Protein AF-A0A136JG63-F1 (afdb_monomer_lite)

InterPro domains:
  IPR015381 XLF-like, N-terminal [PF09302] (12-109)
  IPR038051 XRCC4-like, N-terminal domain superfamily [G3DSA:2.170.210.10] (10-121)

pLDDT: mean 82.45, std 18.3, range [39.72, 96.31]

Organism: NCBI:txid196109

Foldseek 3Di:
DDCPDDPPPFDWDWDPDDPPAATKIKGKDWDADPPPDDDDDDDLGKGKMKMWMDNVPDIDIDIDIPVRVQVVCVVVVPPQHPVVDDSVSSVVVRLLVVLCNDPPDPCVVVDDDDDDDPPPPD

Structure (mmCIF, N/CA/C/O backbone):
data_AF-A0A136JG63-F1
#
_entry.id   AF-A0A136JG63-F1
#
loop_
_atom_site.group_PDB
_atom_site.id
_atom_site.type_symbol
_atom_site.label_atom_id
_atom_site.label_alt_id
_atom_site.label_comp_id
_atom_site.label_asym_id
_atom_site.label_entity_id
_atom_site.label_seq_id
_atom_site.pdbx_PDB_ins_code
_atom_site.Cartn_x
_atom_site.Cartn_y
_atom_site.Cartn_z
_atom_site.occupancy
_atom_site.B_iso_or_equiv
_atom_site.auth_seq_id
_atom_site.auth_comp_id
_atom_site.auth_asym_id
_atom_site.auth_atom_id
_atom_site.pdbx_PDB_model_num
ATOM 1 N N . MET A 1 1 ? 17.193 -30.774 -4.118 1.00 40.44 1 MET A N 1
ATOM 2 C CA . MET A 1 1 ? 15.799 -30.418 -3.790 1.00 40.44 1 MET A CA 1
ATOM 3 C C . MET A 1 1 ? 15.899 -29.271 -2.799 1.00 40.44 1 MET A C 1
ATOM 5 O O . MET A 1 1 ? 16.161 -29.517 -1.634 1.00 40.44 1 MET A O 1
ATOM 9 N N . ALA A 1 2 ? 15.950 -28.035 -3.303 1.00 42.38 2 ALA A N 1
ATOM 10 C CA . ALA A 1 2 ? 16.164 -26.860 -2.464 1.00 42.38 2 ALA A CA 1
ATOM 11 C C . ALA A 1 2 ? 14.842 -26.496 -1.784 1.00 42.38 2 ALA A C 1
ATOM 13 O O . ALA A 1 2 ? 13.817 -26.396 -2.459 1.00 42.38 2 ALA A O 1
ATOM 14 N N . ASP A 1 3 ? 14.889 -26.344 -0.465 1.00 45.06 3 ASP A N 1
ATOM 15 C CA . ASP A 1 3 ? 13.838 -25.740 0.342 1.00 45.06 3 ASP A CA 1
ATOM 16 C C . ASP A 1 3 ? 13.637 -24.305 -0.165 1.00 45.06 3 ASP A C 1
ATOM 18 O O . ASP A 1 3 ? 14.444 -23.413 0.097 1.00 45.06 3 ASP A O 1
ATOM 22 N N . GLN A 1 4 ? 12.623 -24.097 -1.009 1.00 45.69 4 GLN A N 1
ATOM 23 C CA . GLN A 1 4 ? 12.167 -22.753 -1.339 1.00 45.69 4 GLN A CA 1
ATOM 24 C C . GLN A 1 4 ? 11.426 -22.253 -0.108 1.00 45.69 4 GLN A C 1
ATOM 26 O O . GLN A 1 4 ? 10.218 -22.452 0.005 1.00 45.69 4 GLN A O 1
ATOM 31 N N . GLY A 1 5 ? 12.187 -21.704 0.844 1.00 46.25 5 GLY A N 1
ATOM 32 C CA . GLY A 1 5 ? 11.662 -21.174 2.093 1.00 46.25 5 GLY A CA 1
ATOM 33 C C . GLY A 1 5 ? 10.423 -20.333 1.809 1.00 46.25 5 GLY A C 1
ATOM 34 O O . GLY A 1 5 ? 10.466 -19.412 0.989 1.00 46.25 5 GLY A O 1
ATOM 35 N N . SER A 1 6 ? 9.303 -20.708 2.433 1.00 50.75 6 SER A N 1
ATOM 36 C CA . SER A 1 6 ? 8.046 -19.973 2.311 1.00 50.75 6 SER A CA 1
ATOM 37 C C . SER A 1 6 ? 8.322 -18.487 2.554 1.00 50.75 6 SER A C 1
ATOM 39 O O . SER A 1 6 ? 9.041 -18.171 3.510 1.00 50.75 6 SER A O 1
ATOM 41 N N . PRO A 1 7 ? 7.782 -17.566 1.733 1.00 57.84 7 PRO A N 1
ATOM 42 C CA . PRO A 1 7 ? 7.937 -16.145 1.998 1.00 57.84 7 PRO A CA 1
ATOM 43 C C . PRO A 1 7 ? 7.476 -15.847 3.433 1.00 57.84 7 PRO A C 1
ATOM 45 O O . PRO A 1 7 ? 6.527 -16.488 3.910 1.00 57.84 7 PRO A O 1
ATOM 48 N N . PRO A 1 8 ? 8.152 -14.923 4.142 1.00 61.47 8 PRO A N 1
ATOM 49 C CA . PRO A 1 8 ? 7.762 -14.572 5.497 1.00 61.47 8 PRO A CA 1
ATOM 50 C C . PRO A 1 8 ? 6.294 -14.129 5.502 1.00 61.47 8 PRO A C 1
ATOM 52 O O . PRO A 1 8 ? 5.852 -13.469 4.553 1.00 61.47 8 PRO A O 1
ATOM 55 N N . PRO A 1 9 ? 5.520 -14.502 6.535 1.00 68.75 9 PRO A N 1
ATOM 56 C CA . PRO A 1 9 ? 4.121 -14.123 6.606 1.00 68.75 9 PRO A CA 1
ATOM 57 C C . PRO A 1 9 ? 3.985 -12.592 6.587 1.00 68.75 9 PRO A C 1
ATOM 59 O O . PRO A 1 9 ? 4.847 -11.893 7.132 1.00 68.75 9 PRO A O 1
ATOM 62 N N . PRO A 1 10 ? 2.911 -12.058 5.980 1.00 77.62 10 PRO A N 1
ATOM 63 C CA . PRO A 1 10 ? 2.658 -10.625 5.954 1.00 77.62 10 PRO A CA 1
ATOM 64 C C . PRO A 1 10 ? 2.619 -10.074 7.384 1.00 77.62 10 PRO A C 1
ATOM 66 O O . PRO A 1 10 ? 1.888 -10.573 8.242 1.00 77.62 10 PRO A O 1
ATOM 69 N N . GLN A 1 11 ? 3.435 -9.055 7.649 1.00 88.75 11 GLN A N 1
ATOM 70 C CA . GLN A 1 11 ? 3.526 -8.458 8.974 1.00 88.75 11 GLN A CA 1
ATOM 71 C C . GLN A 1 11 ? 2.396 -7.447 9.165 1.00 88.75 11 GLN A C 1
ATOM 73 O O . GLN A 1 11 ? 2.396 -6.385 8.544 1.00 88.75 11 GLN A O 1
ATOM 78 N N . TRP A 1 12 ? 1.461 -7.769 10.057 1.00 9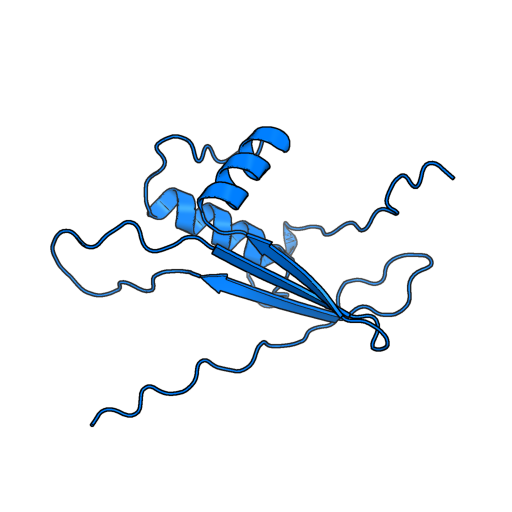4.06 12 TRP A N 1
ATOM 79 C CA . TRP A 1 12 ? 0.394 -6.861 10.463 1.00 94.06 12 TRP A CA 1
ATOM 80 C C . TRP A 1 12 ? 0.909 -5.802 11.433 1.00 94.06 12 TRP A C 1
ATOM 82 O O . TRP A 1 12 ? 1.625 -6.110 12.388 1.00 94.06 12 TRP A O 1
ATOM 92 N N . ARG A 1 13 ? 0.534 -4.546 11.193 1.00 93.88 13 ARG A N 1
ATOM 93 C CA . ARG A 1 13 ? 0.920 -3.389 12.008 1.00 93.88 13 ARG A CA 1
ATOM 94 C C . ARG A 1 13 ? -0.272 -2.452 12.193 1.00 93.88 13 ARG A C 1
ATOM 96 O O . ARG A 1 13 ? -1.113 -2.390 11.298 1.00 93.88 13 ARG A O 1
ATOM 103 N N . PRO A 1 14 ? -0.378 -1.730 13.318 1.00 94.25 14 PRO A N 1
ATOM 104 C CA . PRO A 1 14 ? -1.432 -0.740 13.484 1.00 94.25 14 PRO A CA 1
ATOM 105 C C . PRO A 1 14 ? -1.223 0.420 12.502 1.00 94.25 14 PRO A C 1
ATOM 107 O O . PRO A 1 14 ? -0.104 0.904 12.333 1.00 94.25 14 PRO A O 1
ATOM 110 N N . LEU A 1 15 ? -2.304 0.872 11.870 1.00 92.75 15 LEU A N 1
ATOM 111 C CA . LEU A 1 15 ? -2.338 2.157 11.174 1.00 92.75 15 LEU A CA 1
ATOM 112 C C . LEU A 1 15 ? -2.498 3.312 12.179 1.00 92.75 15 LEU A C 1
ATOM 114 O O . LEU A 1 15 ? -2.920 3.076 13.319 1.00 92.75 15 LEU A O 1
ATOM 118 N N . PRO A 1 16 ? -2.212 4.564 11.768 1.00 90.44 16 PRO A N 1
ATOM 119 C CA . PRO A 1 16 ? -2.580 5.740 12.547 1.00 90.44 16 PRO A CA 1
ATOM 120 C C . PRO A 1 16 ? -4.057 5.713 12.952 1.00 90.44 16 PRO A C 1
ATOM 122 O O . PRO A 1 16 ? -4.902 5.163 12.246 1.00 90.44 16 PRO A O 1
ATOM 125 N N . THR A 1 17 ? -4.387 6.315 14.092 1.00 91.31 17 THR A N 1
ATOM 126 C CA . THR A 1 17 ? -5.787 6.459 14.497 1.00 91.31 17 THR A CA 1
ATOM 127 C C . THR A 1 17 ? -6.485 7.452 13.574 1.00 91.31 17 THR A C 1
ATOM 129 O O . THR A 1 17 ? -6.043 8.591 13.429 1.00 91.31 17 THR A O 1
ATOM 132 N N . PHE A 1 18 ? -7.604 7.033 12.990 1.00 90.25 18 PHE A N 1
ATOM 133 C CA . PHE A 1 18 ? -8.444 7.885 12.156 1.00 90.25 18 PHE A CA 1
ATOM 134 C C . PHE A 1 18 ? -9.721 8.267 12.918 1.00 90.25 18 PHE A C 1
ATOM 136 O O . PHE A 1 18 ? -10.349 7.393 13.521 1.00 90.25 18 PHE A O 1
ATOM 143 N N . PRO A 1 19 ? -10.134 9.548 12.916 1.00 90.31 19 PRO A N 1
ATOM 144 C CA . PRO A 1 19 ? -11.356 9.970 13.592 1.00 90.31 19 PRO A CA 1
ATOM 145 C C . PRO A 1 19 ? -12.586 9.206 13.091 1.00 90.31 19 PRO A C 1
ATOM 147 O O . PRO A 1 19 ? -12.826 9.120 11.890 1.00 90.31 19 PRO A O 1
ATOM 150 N N . GLY A 1 20 ? -13.380 8.670 14.020 1.00 90.25 20 GLY A N 1
ATOM 151 C CA . GLY A 1 20 ? -14.623 7.963 13.698 1.00 90.25 20 GLY A CA 1
ATOM 152 C C . GLY A 1 20 ? -14.450 6.534 13.169 1.00 90.25 20 GLY A C 1
ATOM 153 O O . GLY A 1 20 ? -15.455 5.912 12.836 1.00 90.25 20 GLY A O 1
ATOM 154 N N . LEU A 1 21 ? -13.224 6.000 13.118 1.00 90.88 21 LEU A N 1
ATOM 155 C CA . LEU A 1 21 ? -12.946 4.616 12.728 1.00 90.88 21 LEU A CA 1
ATOM 156 C C . LEU A 1 21 ? -12.377 3.807 13.908 1.00 90.88 21 LEU A C 1
ATOM 158 O O . LEU A 1 21 ? -11.712 4.376 14.780 1.00 90.88 21 LEU A O 1
ATOM 162 N N . PRO A 1 22 ? -12.615 2.481 13.958 1.00 94.56 22 PRO A N 1
ATOM 163 C CA . PRO A 1 22 ? -11.916 1.601 14.890 1.00 94.56 22 PRO A CA 1
ATOM 164 C C . PRO A 1 22 ? -10.409 1.569 14.594 1.00 94.56 22 PRO A C 1
ATOM 166 O O . PRO A 1 22 ? -9.949 2.043 13.553 1.00 94.56 22 PRO A O 1
ATOM 169 N N . GLN A 1 23 ? -9.625 0.977 15.500 1.00 95.44 23 GLN A N 1
ATOM 170 C CA . GLN A 1 23 ? -8.210 0.728 15.230 1.00 95.44 23 GLN A CA 1
ATOM 171 C C . GLN A 1 23 ? -8.076 -0.187 14.010 1.00 95.44 23 GLN A C 1
ATOM 173 O O . GLN A 1 23 ? -8.542 -1.325 14.024 1.00 95.44 23 GLN A O 1
ATOM 178 N N . LEU A 1 24 ? -7.395 0.309 12.981 1.00 95.75 24 LEU A N 1
ATOM 179 C CA . LEU A 1 24 ? -7.117 -0.456 11.776 1.00 95.75 24 LEU A CA 1
ATOM 180 C C . LEU A 1 24 ? -5.717 -1.057 11.830 1.00 95.75 24 LEU A C 1
ATOM 182 O O . LEU A 1 24 ? -4.790 -0.466 12.393 1.00 95.75 24 LEU A O 1
ATOM 186 N N . PHE A 1 25 ? -5.564 -2.214 11.203 1.00 95.94 25 PHE A N 1
ATOM 187 C CA . PHE A 1 25 ? -4.289 -2.879 10.985 1.00 95.94 25 PHE A CA 1
ATOM 188 C C . PHE A 1 25 ? -4.036 -3.016 9.494 1.00 95.94 25 PHE A C 1
ATOM 190 O O . PHE A 1 25 ? -4.966 -3.213 8.716 1.00 95.94 25 PHE A O 1
ATOM 197 N N . VAL A 1 26 ? -2.771 -2.931 9.106 1.00 95.81 26 VAL A N 1
ATOM 198 C CA . VAL A 1 26 ? -2.326 -3.064 7.726 1.00 95.81 26 VAL A CA 1
ATOM 199 C C . VAL A 1 26 ? -1.257 -4.136 7.610 1.00 95.81 26 VAL A C 1
ATOM 201 O O . VAL A 1 26 ? -0.400 -4.266 8.485 1.00 95.81 26 VAL A O 1
ATOM 204 N N . ALA A 1 27 ? -1.288 -4.871 6.508 1.00 95.19 27 ALA A N 1
ATOM 205 C CA . ALA A 1 27 ? -0.158 -5.640 6.028 1.00 95.19 27 ALA A CA 1
ATOM 206 C C . ALA A 1 27 ? 0.063 -5.323 4.548 1.00 95.19 27 ALA A C 1
ATOM 208 O O . ALA A 1 27 ? -0.808 -5.569 3.715 1.00 95.19 27 ALA A O 1
ATOM 209 N N . ALA A 1 28 ? 1.225 -4.760 4.228 1.00 93.56 28 ALA A N 1
ATOM 210 C CA . ALA A 1 28 ? 1.581 -4.367 2.873 1.00 93.56 28 ALA A CA 1
ATOM 211 C C . ALA A 1 28 ? 2.749 -5.217 2.361 1.00 93.56 28 ALA A C 1
ATOM 213 O O . ALA A 1 28 ? 3.771 -5.366 3.031 1.00 93.56 28 ALA A O 1
ATOM 214 N N . VAL A 1 29 ? 2.592 -5.773 1.165 1.00 91.38 29 VAL A N 1
ATOM 215 C CA . VAL A 1 29 ? 3.582 -6.610 0.488 1.00 91.38 29 VAL A CA 1
ATOM 216 C C . VAL A 1 29 ? 3.935 -5.948 -0.832 1.00 91.38 29 VAL A C 1
ATOM 218 O O . VAL A 1 29 ? 3.061 -5.709 -1.660 1.00 91.38 29 VAL A O 1
ATOM 221 N N . PHE A 1 30 ? 5.219 -5.671 -1.040 1.00 88.75 30 PHE A N 1
ATOM 222 C CA . PHE A 1 30 ? 5.726 -5.043 -2.257 1.00 88.75 30 PHE A CA 1
ATOM 223 C C . PHE A 1 30 ? 6.609 -6.029 -3.014 1.00 88.75 30 PHE A C 1
ATOM 225 O O . PHE A 1 30 ? 7.628 -6.488 -2.496 1.00 88.75 30 PHE A O 1
ATOM 232 N N . GLY A 1 31 ? 6.233 -6.335 -4.253 1.00 81.88 31 GLY A N 1
ATOM 233 C CA . GLY A 1 31 ? 7.052 -7.110 -5.172 1.00 81.88 31 GLY A CA 1
ATOM 234 C C . GLY A 1 31 ? 8.225 -6.261 -5.654 1.00 81.88 31 GLY A C 1
ATOM 235 O O . GLY A 1 31 ? 8.084 -5.486 -6.598 1.00 81.88 31 GLY A O 1
ATOM 236 N N . ARG A 1 32 ? 9.382 -6.388 -4.993 1.00 65.56 32 ARG A N 1
ATOM 237 C CA . ARG A 1 32 ? 10.661 -5.825 -5.450 1.00 65.56 32 ARG A CA 1
ATOM 238 C C . ARG A 1 32 ? 11.595 -6.961 -5.848 1.00 65.56 32 ARG A C 1
ATOM 240 O O . ARG A 1 32 ? 11.710 -7.947 -5.128 1.00 65.56 32 ARG A O 1
ATOM 247 N N . SER A 1 33 ? 12.288 -6.812 -6.972 1.00 49.88 33 SER A N 1
ATOM 248 C CA . SER A 1 33 ? 13.377 -7.719 -7.331 1.00 49.88 33 SER A CA 1
ATOM 249 C C . SER A 1 33 ? 14.623 -7.339 -6.542 1.00 49.88 33 SER A C 1
ATOM 251 O O . SER A 1 33 ? 15.242 -6.312 -6.810 1.00 49.88 33 SER A O 1
ATOM 253 N N . THR A 1 34 ? 15.017 -8.164 -5.575 1.00 43.16 34 THR A N 1
ATOM 254 C CA . THR A 1 34 ? 16.360 -8.111 -4.988 1.00 43.16 34 THR A CA 1
ATOM 255 C C . THR A 1 34 ? 17.345 -8.806 -5.927 1.00 43.16 34 THR A C 1
ATOM 257 O O . THR A 1 34 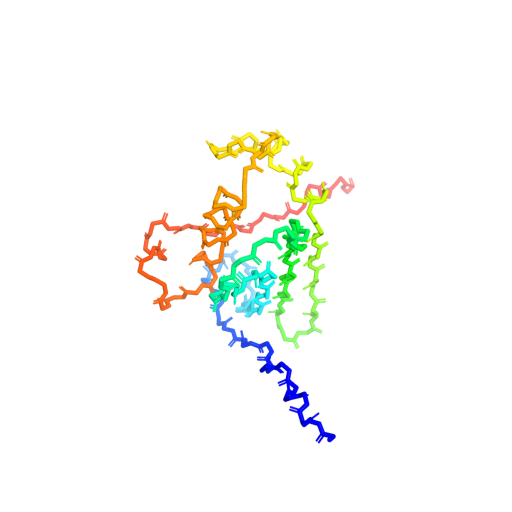? 17.968 -9.801 -5.563 1.00 43.16 34 THR A O 1
ATOM 260 N N . ALA A 1 35 ? 17.480 -8.326 -7.163 1.00 41.72 35 ALA A N 1
ATOM 261 C CA . ALA A 1 35 ? 18.540 -8.782 -8.054 1.00 41.72 35 ALA A CA 1
ATOM 262 C C . ALA A 1 35 ? 19.857 -8.086 -7.682 1.00 41.72 35 ALA A C 1
ATOM 264 O O . ALA A 1 35 ? 20.404 -7.295 -8.442 1.00 41.72 35 ALA A O 1
ATOM 265 N N . ALA A 1 36 ? 20.392 -8.413 -6.506 1.00 45.28 36 ALA A N 1
ATOM 266 C CA . ALA A 1 36 ? 21.829 -8.344 -6.284 1.00 45.28 36 ALA A CA 1
ATOM 267 C C . ALA A 1 36 ? 22.452 -9.633 -6.845 1.00 45.28 36 ALA A C 1
ATOM 269 O O . ALA A 1 36 ? 22.916 -10.488 -6.100 1.00 45.28 36 ALA A O 1
ATOM 270 N N . SER A 1 37 ? 22.417 -9.815 -8.166 1.00 43.22 37 SER A N 1
ATOM 271 C CA . SER A 1 37 ? 23.275 -10.797 -8.831 1.00 43.22 37 SER A CA 1
ATOM 272 C C . SER A 1 37 ? 23.481 -10.411 -10.291 1.00 43.22 37 SER A C 1
ATOM 274 O O . SER A 1 37 ? 22.573 -10.455 -11.115 1.00 43.22 37 SER A O 1
ATOM 276 N N . THR A 1 38 ? 24.715 -10.004 -10.546 1.00 49.91 38 THR A N 1
ATOM 277 C CA . THR A 1 38 ? 25.408 -9.794 -11.815 1.00 49.91 38 THR A CA 1
ATOM 278 C C . THR A 1 38 ? 24.837 -10.474 -13.068 1.00 49.91 38 THR A C 1
ATOM 280 O O . THR A 1 38 ? 24.690 -11.691 -13.137 1.00 49.91 38 THR A O 1
ATOM 283 N N . SER A 1 39 ? 24.780 -9.648 -14.116 1.00 52.88 39 SER A N 1
ATOM 284 C CA . SER A 1 39 ? 24.809 -9.957 -15.550 1.00 52.88 39 SER A CA 1
ATOM 285 C C . SER A 1 39 ? 23.482 -10.240 -16.263 1.00 52.88 39 SER A C 1
ATOM 287 O O . SER A 1 39 ? 22.738 -11.155 -15.939 1.00 52.88 39 SER A O 1
ATOM 289 N N . SER A 1 40 ? 23.297 -9.448 -17.323 1.00 47.75 40 SER A N 1
ATOM 290 C CA . SER A 1 40 ? 22.598 -9.772 -18.565 1.00 47.75 40 SER A CA 1
ATOM 291 C C . SER A 1 40 ? 21.106 -10.105 -18.477 1.00 47.75 40 SER A C 1
ATOM 293 O O . SER A 1 40 ? 20.710 -11.232 -18.209 1.00 47.75 40 SER A O 1
ATOM 295 N N . SER A 1 41 ? 20.293 -9.119 -18.877 1.00 49.88 41 SER A N 1
ATOM 296 C CA . SER A 1 41 ? 18.982 -9.306 -19.520 1.00 49.88 41 SER A CA 1
ATOM 297 C C . SER A 1 41 ? 18.047 -10.318 -18.840 1.00 49.88 41 SER A C 1
ATOM 299 O O . SER A 1 41 ? 17.774 -11.391 -19.378 1.00 49.88 41 SER A O 1
ATOM 301 N N . LEU A 1 42 ? 17.508 -9.943 -17.683 1.00 39.88 42 LEU A N 1
ATOM 302 C CA . LEU A 1 42 ? 16.326 -10.573 -17.096 1.00 39.88 42 LEU A CA 1
ATOM 303 C C . LEU A 1 42 ? 15.195 -9.535 -17.044 1.00 39.88 42 LEU A C 1
ATOM 305 O O . LEU A 1 42 ? 15.473 -8.344 -16.890 1.00 39.88 42 LEU A O 1
ATOM 309 N N . PRO A 1 43 ? 13.937 -9.957 -17.268 1.00 43.97 43 PRO A N 1
ATOM 310 C CA . PRO A 1 43 ? 12.822 -9.064 -17.562 1.00 43.97 43 PRO A CA 1
ATOM 311 C C . PRO A 1 43 ? 12.622 -8.080 -16.415 1.00 43.97 43 PRO A C 1
ATOM 313 O O . PRO A 1 43 ? 12.893 -8.429 -15.268 1.00 43.97 43 PRO A O 1
ATOM 316 N N . ALA A 1 44 ? 12.124 -6.879 -16.726 1.00 47.16 44 ALA A N 1
ATOM 317 C CA . ALA A 1 44 ? 11.647 -5.909 -15.745 1.00 47.16 44 ALA A CA 1
ATOM 318 C C . ALA A 1 44 ? 10.688 -6.612 -14.771 1.00 47.16 44 ALA A C 1
ATOM 320 O O . ALA A 1 44 ? 9.503 -6.782 -15.059 1.00 47.16 44 ALA A O 1
ATOM 321 N N . ALA A 1 45 ? 11.245 -7.111 -13.672 1.00 53.94 45 ALA A N 1
ATOM 322 C CA . ALA A 1 45 ? 10.568 -7.997 -12.751 1.00 53.94 45 ALA A CA 1
ATOM 323 C C . ALA A 1 45 ? 9.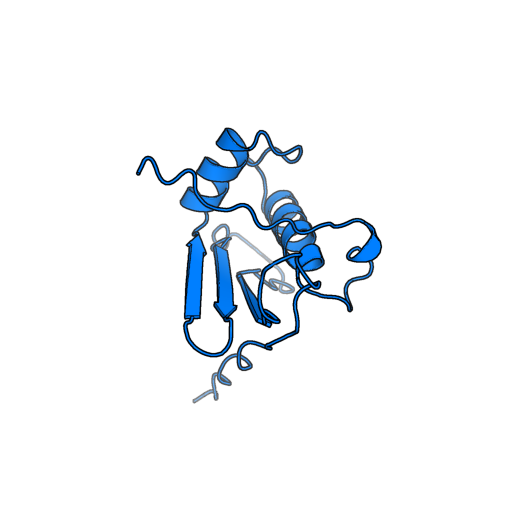340 -7.279 -12.188 1.00 53.94 45 ALA A C 1
ATOM 325 O O . ALA A 1 45 ? 9.367 -6.066 -11.974 1.00 53.94 45 ALA A O 1
ATOM 326 N N . ALA A 1 46 ? 8.251 -8.032 -12.036 1.00 69.62 46 ALA A N 1
ATOM 327 C CA . ALA A 1 46 ? 6.892 -7.537 -11.866 1.00 69.62 46 ALA A CA 1
ATOM 328 C C . ALA A 1 46 ? 6.733 -6.602 -10.654 1.00 69.62 46 ALA A C 1
ATOM 330 O O . ALA A 1 46 ? 6.422 -7.045 -9.547 1.00 69.62 46 ALA A O 1
ATOM 331 N N . ALA A 1 47 ? 6.904 -5.299 -10.888 1.00 87.00 47 ALA A N 1
ATOM 332 C CA . ALA A 1 47 ? 6.502 -4.262 -9.952 1.00 87.00 47 ALA A CA 1
ATOM 333 C C . ALA A 1 47 ? 5.034 -4.491 -9.595 1.00 87.00 47 ALA A C 1
ATOM 335 O O . ALA A 1 47 ? 4.169 -4.523 -10.466 1.00 87.00 47 ALA A O 1
ATOM 336 N N . SER A 1 48 ? 4.770 -4.741 -8.324 1.00 92.31 48 SER A N 1
ATOM 337 C CA . SER A 1 48 ? 3.439 -5.049 -7.822 1.00 92.31 48 SER A CA 1
ATOM 338 C C . SER A 1 48 ? 3.388 -4.728 -6.342 1.00 92.31 48 SER A C 1
ATOM 340 O O . SER A 1 48 ? 4.421 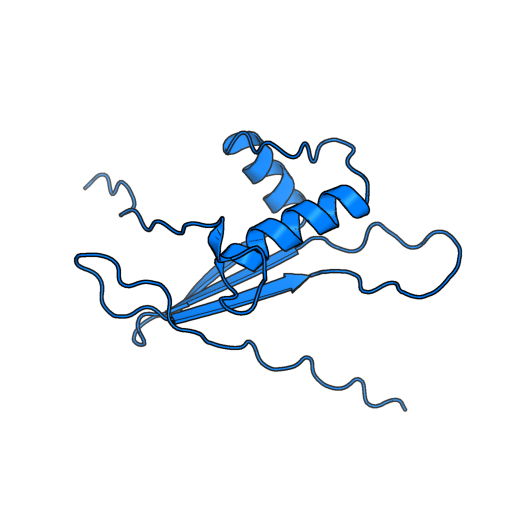-4.676 -5.666 1.00 92.31 48 SER A O 1
ATOM 342 N N . TYR A 1 49 ? 2.188 -4.530 -5.823 1.00 93.62 49 TYR A N 1
ATOM 343 C CA . TYR A 1 49 ? 1.986 -4.527 -4.388 1.00 93.62 49 TYR A CA 1
ATOM 344 C C . TYR A 1 49 ? 0.613 -5.100 -4.046 1.00 93.62 49 TYR A C 1
ATOM 346 O O . TYR A 1 49 ? -0.306 -5.114 -4.864 1.00 93.62 49 TYR A O 1
ATOM 354 N N . THR A 1 50 ? 0.479 -5.572 -2.813 1.00 94.88 50 THR A N 1
ATOM 355 C CA . THR A 1 50 ? -0.802 -5.917 -2.201 1.00 94.88 50 THR A CA 1
ATOM 356 C C . THR A 1 50 ? -0.858 -5.296 -0.814 1.00 94.88 50 THR A C 1
ATOM 358 O O . THR A 1 50 ? 0.070 -5.463 -0.028 1.00 94.88 50 THR A O 1
ATOM 361 N N . ILE A 1 51 ? -1.922 -4.554 -0.525 1.00 95.19 51 ILE A N 1
ATOM 362 C CA . ILE A 1 51 ? -2.177 -3.932 0.773 1.00 95.19 51 ILE A CA 1
ATOM 363 C C . ILE A 1 51 ? -3.450 -4.553 1.333 1.00 95.19 51 ILE A C 1
ATOM 365 O O . ILE A 1 51 ? -4.518 -4.459 0.731 1.00 95.19 51 ILE A O 1
ATOM 369 N N . HIS A 1 52 ? -3.329 -5.174 2.499 1.00 96.19 52 HIS A N 1
ATOM 370 C CA . HIS A 1 52 ? -4.452 -5.654 3.283 1.00 96.19 52 HIS A CA 1
ATOM 371 C C . HIS A 1 52 ? -4.708 -4.691 4.434 1.00 96.19 52 HIS A C 1
ATOM 373 O O . HIS A 1 52 ? -3.771 -4.332 5.142 1.00 96.19 52 HIS A O 1
ATOM 379 N N . VAL A 1 53 ? -5.962 -4.311 4.648 1.00 95.75 53 VAL A N 1
ATOM 380 C CA . VAL A 1 53 ? -6.402 -3.509 5.795 1.00 95.75 53 VAL A CA 1
ATOM 381 C C . VAL A 1 53 ? -7.486 -4.279 6.536 1.00 95.75 53 VAL A C 1
ATOM 383 O O . VAL A 1 53 ? -8.308 -4.938 5.906 1.00 95.75 53 VAL A O 1
ATOM 386 N N . THR A 1 54 ? -7.510 -4.214 7.863 1.00 96.25 54 THR A N 1
ATOM 387 C CA . THR A 1 54 ? -8.555 -4.850 8.669 1.00 96.25 54 THR A CA 1
ATOM 388 C C . THR A 1 54 ? -8.910 -4.036 9.903 1.00 96.25 54 THR A C 1
ATOM 390 O O . THR A 1 54 ? -8.048 -3.403 10.507 1.00 96.25 54 THR A O 1
ATOM 393 N N . ASP A 1 55 ? -10.180 -4.087 10.284 1.00 96.06 55 ASP A N 1
ATOM 394 C CA . ASP A 1 55 ? -10.728 -3.607 11.556 1.00 96.06 55 ASP A CA 1
ATOM 395 C C . ASP A 1 55 ? -10.945 -4.754 12.565 1.00 96.06 55 ASP A C 1
ATOM 397 O O . ASP A 1 55 ? -11.656 -4.589 13.554 1.00 96.06 55 ASP A O 1
ATOM 401 N N . LEU A 1 56 ? -10.347 -5.925 12.305 1.00 96.06 56 LEU A N 1
ATOM 402 C CA . LEU A 1 56 ? -10.543 -7.204 13.003 1.00 96.06 56 LEU A CA 1
ATOM 403 C C . LEU A 1 56 ? -11.905 -7.884 12.777 1.00 96.06 56 LEU A C 1
ATOM 405 O O . LEU A 1 56 ? -12.084 -9.016 13.227 1.00 96.06 56 LEU A O 1
ATOM 409 N N . ALA A 1 57 ? -12.836 -7.258 12.055 1.00 96.25 57 ALA A N 1
ATOM 410 C CA . ALA A 1 57 ? -14.090 -7.878 11.626 1.00 96.25 57 ALA A CA 1
ATOM 411 C C . ALA A 1 57 ? -14.054 -8.259 10.139 1.00 96.25 57 ALA A C 1
ATOM 413 O O . ALA A 1 57 ? -14.516 -9.333 9.757 1.00 96.25 57 ALA A O 1
ATOM 414 N N . THR A 1 58 ? -13.480 -7.393 9.303 1.00 95.62 58 THR A N 1
ATOM 415 C CA . THR A 1 58 ? -13.385 -7.546 7.848 1.00 95.62 58 THR A CA 1
ATOM 416 C C . THR A 1 58 ? -11.957 -7.288 7.378 1.00 95.62 58 THR A C 1
ATOM 418 O O . THR A 1 58 ? -11.229 -6.490 7.967 1.00 95.62 58 THR A O 1
ATOM 421 N N . VAL A 1 59 ? -11.539 -7.965 6.305 1.00 96.06 59 VAL A N 1
ATOM 422 C CA . VAL A 1 59 ? -10.274 -7.692 5.612 1.00 96.06 59 VAL A CA 1
ATOM 423 C C . VAL A 1 59 ? -10.582 -7.113 4.235 1.00 96.06 59 VAL A C 1
ATOM 425 O O . VAL A 1 59 ? -11.208 -7.770 3.404 1.00 96.06 59 VAL A O 1
ATOM 428 N N . TRP A 1 60 ? -10.101 -5.901 3.978 1.00 96.31 60 TRP A N 1
ATOM 429 C CA . TRP A 1 60 ? -10.087 -5.277 2.659 1.00 96.31 60 TRP A CA 1
ATOM 430 C C . TRP A 1 60 ? -8.728 -5.494 2.013 1.00 96.31 60 TRP A C 1
ATOM 432 O O . TRP A 1 60 ? -7.700 -5.442 2.685 1.00 96.31 60 TRP A O 1
ATOM 442 N N . THR A 1 61 ? -8.718 -5.755 0.709 1.00 96.00 61 THR A N 1
ATOM 443 C CA . THR A 1 61 ? -7.484 -6.011 -0.037 1.00 96.00 61 THR A CA 1
ATOM 444 C C . THR A 1 61 ? -7.460 -5.166 -1.297 1.00 96.00 61 THR A C 1
ATOM 446 O O . THR A 1 61 ? -8.376 -5.241 -2.111 1.00 96.00 61 THR A O 1
ATOM 449 N N . GLU A 1 62 ? -6.383 -4.410 -1.474 1.00 94.94 62 GLU A N 1
ATOM 450 C CA . GLU A 1 62 ? -6.003 -3.826 -2.753 1.00 94.94 62 GLU A CA 1
ATOM 451 C C . GLU A 1 62 ? -4.794 -4.588 -3.294 1.00 94.94 62 GLU A C 1
ATOM 453 O O . GLU A 1 62 ? -3.828 -4.813 -2.569 1.00 94.94 62 GLU A O 1
ATOM 458 N N . SER A 1 63 ? -4.822 -4.968 -4.570 1.00 95.06 63 SER A N 1
ATOM 459 C CA . SER A 1 63 ? -3.680 -5.579 -5.248 1.00 95.06 63 SER A CA 1
ATOM 460 C C . SER A 1 63 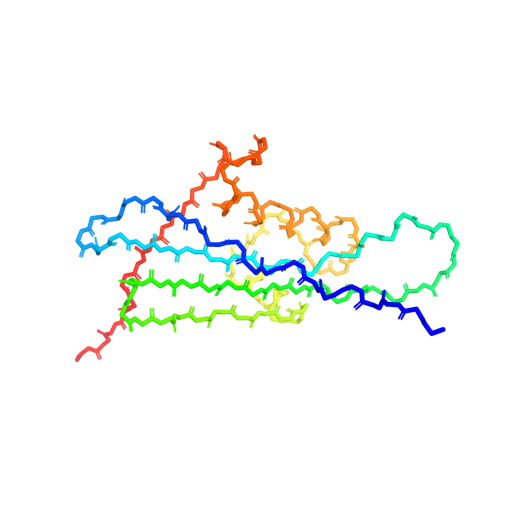? -3.542 -4.970 -6.633 1.00 95.06 63 SER A C 1
ATOM 462 O O . SER A 1 63 ? -4.488 -5.026 -7.419 1.00 95.06 63 SER A O 1
ATOM 464 N N . LEU A 1 64 ? -2.383 -4.377 -6.925 1.00 96.31 64 LEU A N 1
ATOM 465 C CA . LEU A 1 64 ? -2.067 -3.853 -8.251 1.00 96.31 64 LEU A CA 1
ATOM 466 C C . LEU A 1 64 ? -0.788 -4.492 -8.787 1.00 96.31 64 LEU A C 1
ATOM 468 O O . LEU A 1 64 ? 0.242 -4.564 -8.112 1.00 96.31 64 LEU A O 1
ATOM 472 N N . ASP A 1 65 ? -0.861 -4.905 -10.048 1.00 92.75 65 ASP A N 1
ATOM 473 C CA . ASP A 1 65 ? 0.293 -5.259 -10.861 1.00 92.75 65 ASP A CA 1
ATOM 474 C C . ASP A 1 65 ? 0.922 -4.005 -11.494 1.00 92.75 65 ASP A C 1
ATOM 476 O O . ASP A 1 65 ? 0.429 -2.883 -11.347 1.00 92.75 65 ASP A O 1
ATOM 480 N N . LYS A 1 66 ? 2.010 -4.189 -12.248 1.00 91.94 66 LYS A N 1
ATOM 481 C CA . LYS A 1 66 ? 2.754 -3.092 -12.885 1.00 91.94 66 LYS A CA 1
ATOM 482 C C . LYS A 1 66 ? 1.848 -2.194 -13.729 1.00 91.94 66 LYS A C 1
ATOM 484 O O . LYS A 1 66 ? 1.981 -0.973 -13.710 1.00 91.94 66 LYS A O 1
ATOM 489 N N . LYS A 1 67 ? 0.909 -2.795 -14.465 1.00 93.19 67 LYS A N 1
ATOM 490 C CA . LYS A 1 67 ? -0.030 -2.073 -15.329 1.00 93.19 67 LYS A CA 1
ATOM 491 C C . LYS A 1 67 ? -1.034 -1.267 -14.506 1.00 93.19 67 LYS A C 1
ATOM 493 O O . LYS A 1 67 ? -1.337 -0.135 -14.873 1.00 93.19 67 LYS A O 1
ATOM 498 N N . GLY A 1 68 ? -1.553 -1.837 -13.422 1.00 95.00 68 GLY A N 1
ATOM 499 C CA . GLY A 1 68 ? -2.434 -1.151 -12.482 1.00 95.00 68 GLY A CA 1
ATOM 500 C C . GLY A 1 68 ? -1.744 0.033 -11.812 1.00 95.00 68 GLY A C 1
ATOM 501 O O . GLY A 1 68 ? -2.302 1.128 -11.795 1.00 95.00 68 GLY A O 1
ATOM 502 N N . ILE A 1 69 ? -0.506 -0.164 -11.350 1.00 95.62 69 ILE A N 1
ATOM 503 C CA . ILE A 1 69 ? 0.309 0.894 -10.743 1.00 95.62 69 ILE A CA 1
ATOM 504 C C . ILE A 1 69 ? 0.518 2.045 -11.728 1.00 95.62 69 ILE A C 1
ATOM 506 O O . ILE A 1 69 ? 0.236 3.183 -11.371 1.00 95.62 69 ILE A O 1
ATOM 510 N N . LEU A 1 70 ? 0.929 1.750 -12.970 1.00 95.00 70 LEU A N 1
ATOM 511 C CA . LEU A 1 70 ? 1.136 2.768 -14.007 1.00 95.00 70 LEU A CA 1
ATOM 512 C C . LEU A 1 70 ? -0.144 3.561 -14.296 1.00 95.00 70 LEU A C 1
ATOM 514 O O . LEU A 1 70 ? -0.118 4.777 -14.431 1.00 95.00 70 LEU A O 1
ATOM 518 N N . LYS A 1 71 ? -1.295 2.890 -14.391 1.00 95.81 71 LYS A N 1
ATOM 519 C CA . LYS A 1 71 ? -2.564 3.595 -14.607 1.00 95.81 71 LYS A CA 1
ATOM 520 C C . LYS A 1 71 ? -2.893 4.529 -13.448 1.00 95.81 71 LYS A C 1
ATOM 522 O O . LYS A 1 71 ? -3.307 5.657 -13.688 1.00 95.81 71 LYS A O 1
ATOM 527 N N . ARG A 1 72 ? -2.719 4.065 -12.207 1.00 95.38 72 ARG A N 1
ATOM 528 C CA . ARG A 1 72 ? -3.020 4.877 -11.027 1.00 95.38 72 ARG A CA 1
ATOM 529 C C . ARG A 1 72 ? -2.047 6.041 -10.879 1.00 95.38 72 ARG A C 1
ATOM 531 O O . ARG A 1 72 ? -2.493 7.134 -10.573 1.00 95.38 72 ARG A O 1
ATOM 538 N N . SER A 1 73 ? -0.757 5.842 -11.145 1.00 94.81 73 SER A N 1
ATOM 539 C CA . SER A 1 73 ? 0.234 6.923 -11.070 1.00 94.81 73 SER A CA 1
ATOM 540 C C . SER A 1 73 ? -0.086 8.073 -12.026 1.00 94.81 73 SER A C 1
ATOM 542 O O . SER A 1 73 ? 0.149 9.225 -11.684 1.00 94.81 73 SER A O 1
ATOM 544 N N . LEU A 1 74 ? -0.658 7.764 -13.198 1.00 94.31 74 LEU A N 1
ATOM 545 C CA . LEU A 1 74 ? -1.128 8.767 -14.156 1.00 94.31 74 LEU A CA 1
ATOM 546 C C . LEU A 1 74 ? -2.378 9.504 -13.667 1.00 94.31 74 LEU A C 1
ATOM 548 O O . LEU A 1 74 ? -2.454 10.716 -13.816 1.00 94.31 74 LEU A O 1
ATOM 552 N N . VAL A 1 75 ? -3.348 8.787 -13.089 1.00 95.06 75 VAL A N 1
ATOM 553 C CA . VAL A 1 75 ? -4.584 9.388 -12.551 1.00 95.06 75 VAL A CA 1
ATOM 554 C C . VAL A 1 75 ? -4.298 10.291 -11.350 1.00 95.06 75 VAL A C 1
ATOM 556 O O . VAL A 1 75 ? -4.897 11.352 -11.233 1.00 95.06 75 VAL A O 1
ATOM 559 N N . GLU A 1 76 ? -3.381 9.873 -10.480 1.00 92.62 76 GLU A N 1
ATOM 560 C CA . GLU A 1 76 ? -2.990 10.598 -9.263 1.00 92.62 76 GLU A CA 1
ATOM 561 C C . GLU A 1 76 ? -1.869 11.624 -9.510 1.00 92.62 76 GLU A C 1
ATOM 563 O O . GLU A 1 76 ? -1.361 12.213 -8.558 1.00 92.62 76 GLU A O 1
ATOM 568 N N . GLU A 1 77 ? -1.441 11.800 -10.767 1.00 93.88 77 GLU A N 1
ATOM 569 C CA . GLU A 1 77 ? -0.393 12.744 -11.184 1.00 93.88 77 GLU A CA 1
ATOM 570 C C . GLU A 1 77 ? 0.867 12.683 -10.297 1.00 93.88 77 GLU A C 1
ATOM 572 O O . GLU A 1 77 ? 1.397 13.693 -9.825 1.00 93.88 77 GLU A O 1
ATOM 577 N N . THR A 1 78 ? 1.358 11.468 -10.026 1.00 92.62 78 THR A N 1
ATOM 578 C CA . THR A 1 78 ? 2.483 11.292 -9.100 1.00 92.62 78 THR A CA 1
ATOM 579 C C . THR A 1 78 ? 3.769 11.902 -9.656 1.00 92.62 78 THR A C 1
ATOM 581 O O . THR A 1 78 ? 4.063 11.774 -10.840 1.00 92.62 78 THR A O 1
ATOM 584 N N . SER A 1 79 ? 4.600 12.477 -8.784 1.00 92.19 79 SER A N 1
ATOM 585 C CA . SER A 1 79 ? 5.833 13.181 -9.177 1.00 92.19 79 SER A CA 1
ATOM 586 C C . SER A 1 79 ? 6.935 12.305 -9.789 1.00 92.19 79 SER A C 1
ATOM 588 O O . SER A 1 79 ? 7.865 12.839 -10.391 1.00 92.19 79 SER A O 1
ATOM 590 N N . ILE A 1 80 ? 6.866 10.980 -9.629 1.00 90.12 80 ILE A N 1
ATOM 591 C CA . ILE A 1 80 ? 7.751 10.033 -10.316 1.00 90.12 80 ILE A CA 1
ATOM 592 C C . ILE A 1 80 ? 7.035 9.570 -11.579 1.00 90.12 80 ILE A C 1
ATOM 594 O O . ILE A 1 80 ? 6.030 8.864 -11.488 1.00 90.12 80 ILE A O 1
ATOM 598 N N . ASP A 1 81 ? 7.573 9.941 -12.741 1.00 88.75 81 ASP A N 1
ATOM 599 C CA . ASP A 1 81 ? 7.067 9.441 -14.014 1.00 88.75 81 ASP A CA 1
ATOM 600 C C . ASP A 1 81 ? 7.428 7.961 -14.175 1.00 88.75 81 ASP A C 1
ATOM 602 O O . ASP A 1 81 ? 8.589 7.568 -14.032 1.00 88.75 81 ASP A O 1
ATOM 606 N N . LEU A 1 82 ? 6.405 7.145 -14.428 1.00 91.69 82 LEU A N 1
ATOM 607 C CA . LEU A 1 82 ? 6.527 5.709 -14.663 1.00 91.69 82 LEU A CA 1
ATOM 608 C C . LEU A 1 82 ? 6.394 5.347 -16.153 1.00 91.69 82 LEU A C 1
ATOM 610 O O . LEU A 1 82 ? 6.577 4.175 -16.503 1.00 91.69 82 LEU A O 1
ATOM 614 N N . ILE A 1 83 ? 6.085 6.316 -17.025 1.00 88.44 83 ILE A N 1
ATOM 615 C CA . ILE A 1 83 ? 6.101 6.146 -18.480 1.00 88.44 83 ILE A CA 1
ATOM 616 C C . ILE A 1 83 ? 7.561 5.985 -18.907 1.00 88.44 83 ILE A C 1
ATOM 618 O O . ILE A 1 83 ? 8.405 6.815 -18.595 1.00 88.44 83 ILE A O 1
ATOM 622 N N . ASP A 1 84 ? 7.870 4.870 -19.570 1.00 86.06 84 ASP A N 1
ATOM 623 C CA . ASP A 1 84 ? 9.228 4.509 -20.007 1.00 86.06 84 ASP A CA 1
ATOM 624 C C . ASP A 1 84 ? 10.290 4.453 -18.887 1.00 86.06 84 ASP A C 1
ATOM 626 O O . ASP A 1 84 ? 11.489 4.401 -19.157 1.00 86.06 84 ASP A O 1
ATOM 630 N N . ALA A 1 85 ? 9.851 4.388 -17.627 1.00 86.25 85 ALA A N 1
ATOM 631 C CA . ALA A 1 85 ? 10.727 4.351 -16.467 1.00 86.25 85 ALA A CA 1
ATOM 632 C C . ALA A 1 85 ? 11.532 3.050 -16.364 1.00 86.25 85 ALA A C 1
ATOM 634 O O . ALA A 1 85 ? 11.017 1.943 -16.586 1.00 86.25 85 ALA A O 1
ATOM 635 N N . ASP A 1 86 ? 12.788 3.185 -15.944 1.00 87.94 86 ASP A N 1
ATOM 636 C CA . ASP A 1 86 ? 13.676 2.055 -15.702 1.00 87.94 86 ASP A CA 1
ATOM 637 C C . ASP A 1 86 ? 13.386 1.337 -14.368 1.00 87.94 86 ASP A C 1
ATOM 639 O O . ASP A 1 86 ? 12.526 1.719 -13.568 1.00 87.94 86 ASP A O 1
ATOM 643 N N . ALA A 1 87 ? 14.096 0.235 -14.123 1.00 84.94 87 ALA A N 1
ATOM 644 C CA . ALA A 1 87 ? 13.907 -0.560 -12.913 1.00 84.94 87 ALA A CA 1
ATOM 645 C C . ALA A 1 87 ? 14.222 0.216 -11.617 1.00 84.94 87 ALA A C 1
ATOM 647 O O . ALA A 1 87 ? 13.636 -0.095 -10.576 1.00 84.94 87 ALA A O 1
ATOM 648 N N . GLU A 1 88 ? 15.113 1.210 -11.662 1.00 86.44 88 GLU A N 1
ATOM 649 C CA . GLU A 1 88 ? 15.482 2.012 -10.496 1.00 86.44 88 GLU A CA 1
ATOM 650 C C . GLU A 1 88 ? 14.349 2.966 -10.119 1.00 86.44 88 GLU A C 1
ATOM 652 O O . GLU A 1 88 ? 13.937 2.993 -8.959 1.00 86.44 88 GLU A O 1
ATOM 657 N N . GLN A 1 89 ? 13.760 3.664 -11.092 1.00 89.75 89 GLN A N 1
ATOM 658 C CA . GLN A 1 89 ? 12.601 4.531 -10.866 1.00 89.75 89 GLN A CA 1
ATOM 659 C C . GLN A 1 89 ? 11.404 3.753 -10.300 1.00 89.75 89 GLN A C 1
ATOM 661 O O . GLN A 1 89 ? 10.790 4.182 -9.318 1.00 89.75 89 GLN A O 1
ATOM 666 N N . TRP A 1 90 ? 11.112 2.567 -10.850 1.00 90.94 90 TRP A N 1
ATOM 667 C CA . TRP A 1 90 ? 10.082 1.668 -10.312 1.00 90.94 90 TRP A CA 1
ATOM 668 C C . TRP A 1 90 ? 10.385 1.230 -8.872 1.00 90.94 90 TRP A C 1
ATOM 670 O O . TRP A 1 90 ? 9.484 1.178 -8.031 1.00 90.94 90 TRP A O 1
ATOM 680 N N . SER A 1 91 ? 11.653 0.941 -8.567 1.00 89.25 91 SER A N 1
ATOM 681 C CA . SER A 1 91 ? 12.096 0.585 -7.217 1.00 89.25 91 SER A CA 1
ATOM 682 C C . SER A 1 91 ? 11.908 1.744 -6.234 1.00 89.25 91 SER A C 1
ATOM 684 O O . SER A 1 91 ? 11.356 1.543 -5.151 1.00 89.25 91 SER A O 1
ATOM 686 N N . VAL A 1 92 ? 12.292 2.966 -6.622 1.00 90.94 92 VAL A N 1
ATOM 687 C CA . VAL A 1 92 ? 12.132 4.182 -5.808 1.00 90.94 92 VAL A CA 1
ATOM 688 C C . VAL A 1 92 ? 10.658 4.477 -5.547 1.00 90.94 92 VAL A C 1
ATOM 690 O O . VAL A 1 92 ? 10.290 4.759 -4.406 1.00 90.94 92 VAL A O 1
ATOM 693 N N . PHE A 1 93 ? 9.803 4.371 -6.567 1.00 93.25 93 PHE A N 1
ATOM 694 C CA . PHE A 1 93 ? 8.360 4.561 -6.419 1.00 93.25 93 PHE A CA 1
ATOM 695 C C . PHE A 1 93 ? 7.770 3.602 -5.376 1.00 93.25 93 PHE A C 1
ATOM 697 O O . PHE A 1 93 ? 7.128 4.036 -4.418 1.00 93.25 93 PHE A O 1
ATOM 704 N N . LEU A 1 94 ? 8.035 2.296 -5.515 1.00 93.69 94 LEU A N 1
ATOM 705 C CA . LEU A 1 94 ? 7.523 1.289 -4.582 1.00 93.69 94 LEU A CA 1
ATOM 706 C C . LEU A 1 94 ? 8.133 1.424 -3.183 1.00 93.69 94 LEU A C 1
ATOM 708 O O . LEU A 1 94 ? 7.442 1.172 -2.199 1.00 93.69 94 LEU A O 1
ATOM 712 N N . ALA A 1 95 ? 9.399 1.833 -3.071 1.00 91.56 95 ALA A N 1
ATOM 713 C CA . ALA A 1 95 ? 10.037 2.087 -1.783 1.00 91.56 95 ALA A CA 1
ATOM 714 C C . ALA A 1 95 ? 9.374 3.257 -1.041 1.00 91.56 95 ALA A C 1
ATOM 716 O O . ALA A 1 95 ? 9.051 3.117 0.138 1.00 91.56 95 ALA A O 1
ATOM 717 N N . LYS A 1 96 ? 9.101 4.372 -1.732 1.00 93.25 96 LYS A N 1
ATOM 718 C CA . LYS A 1 96 ? 8.392 5.525 -1.154 1.00 93.25 96 LYS A CA 1
ATOM 719 C C . LYS A 1 96 ? 6.965 5.175 -0.742 1.00 93.25 96 LYS A C 1
ATOM 721 O O . LYS A 1 96 ? 6.541 5.554 0.344 1.00 93.25 96 LYS A O 1
ATOM 726 N N . LEU A 1 97 ? 6.245 4.413 -1.570 1.00 94.25 97 LEU A N 1
ATOM 727 C CA . LEU A 1 97 ? 4.908 3.931 -1.222 1.00 94.25 97 LEU A CA 1
ATOM 728 C C . LEU A 1 97 ? 4.948 2.990 -0.007 1.00 94.25 97 LEU A C 1
ATOM 730 O O . LEU A 1 97 ? 4.133 3.119 0.900 1.00 94.25 97 LEU A O 1
ATOM 734 N N . GLY A 1 98 ? 5.923 2.079 0.047 1.00 93.19 98 GLY A N 1
ATOM 735 C CA . GLY A 1 98 ? 6.108 1.163 1.173 1.00 93.19 98 GLY A CA 1
ATOM 736 C C . GLY A 1 98 ? 6.488 1.856 2.478 1.00 93.19 98 GLY A C 1
ATOM 737 O O . GLY A 1 98 ? 6.015 1.445 3.536 1.00 93.19 98 GLY A O 1
ATOM 738 N N . ALA A 1 99 ? 7.263 2.942 2.417 1.00 93.88 99 ALA A N 1
ATOM 739 C CA . ALA A 1 99 ? 7.628 3.731 3.591 1.00 93.88 99 ALA A CA 1
ATOM 740 C C . ALA A 1 99 ? 6.404 4.285 4.338 1.00 93.88 99 ALA A C 1
ATOM 742 O O . ALA A 1 99 ? 6.452 4.406 5.559 1.00 93.88 99 ALA A O 1
ATOM 743 N N . ALA A 1 100 ? 5.286 4.539 3.648 1.00 94.12 100 ALA A N 1
ATOM 744 C CA . ALA A 1 100 ? 4.048 4.978 4.293 1.00 94.12 100 ALA A CA 1
ATOM 745 C C . ALA A 1 100 ? 3.446 3.930 5.248 1.00 94.12 100 ALA A C 1
ATOM 747 O O . ALA A 1 100 ? 2.745 4.285 6.192 1.00 94.12 100 ALA A O 1
ATOM 748 N N . PHE A 1 101 ? 3.755 2.647 5.043 1.00 92.56 101 PHE A N 1
ATOM 749 C CA . PHE A 1 101 ? 3.211 1.527 5.818 1.00 92.56 101 PHE A CA 1
ATOM 750 C C . PHE A 1 101 ? 4.220 0.891 6.787 1.00 92.56 101 PHE A C 1
ATOM 752 O O . PHE A 1 101 ? 3.850 0.001 7.555 1.00 92.56 101 PHE A O 1
ATOM 759 N N . ASP A 1 102 ? 5.484 1.325 6.772 1.00 90.31 102 ASP A N 1
ATOM 760 C CA . ASP A 1 102 ? 6.540 0.798 7.639 1.00 90.31 102 ASP A CA 1
ATOM 761 C C . ASP A 1 102 ? 7.100 1.885 8.570 1.00 90.31 102 ASP A C 1
ATOM 763 O O . ASP A 1 102 ? 7.982 2.638 8.158 1.00 90.31 102 ASP A O 1
ATOM 767 N N . PRO A 1 103 ? 6.677 1.923 9.850 1.00 89.31 103 PRO A N 1
ATOM 768 C CA . PRO A 1 103 ? 7.227 2.843 10.847 1.00 89.31 103 PRO A CA 1
ATOM 769 C C . PRO A 1 103 ? 8.739 2.727 11.082 1.00 89.31 103 PRO A C 1
ATOM 771 O O . PRO A 1 103 ? 9.336 3.636 11.651 1.00 89.31 103 PRO A O 1
ATOM 774 N N . GLY A 1 104 ? 9.359 1.608 10.689 1.00 89.31 104 GLY A N 1
ATOM 775 C CA . GLY A 1 104 ? 10.807 1.413 10.765 1.00 89.31 104 GLY A CA 1
ATOM 776 C C . GLY A 1 104 ? 11.571 1.997 9.575 1.00 89.31 104 GLY A C 1
ATOM 777 O O . GLY A 1 104 ? 12.800 2.041 9.613 1.00 89.31 104 GLY A O 1
ATOM 778 N N . SER A 1 105 ? 10.875 2.441 8.525 1.00 91.06 105 SER A N 1
ATOM 779 C CA . SER A 1 105 ? 11.504 3.074 7.371 1.00 91.06 105 SER A CA 1
ATOM 780 C C . SER A 1 105 ? 12.033 4.466 7.744 1.00 91.06 105 SER A C 1
ATOM 782 O O . SER A 1 105 ? 11.291 5.253 8.337 1.00 91.06 105 SER A O 1
ATOM 784 N N . PRO A 1 106 ? 13.270 4.833 7.354 1.00 91.69 106 PRO A N 1
ATOM 785 C CA . PRO A 1 106 ? 13.799 6.179 7.589 1.00 91.69 106 PRO A CA 1
ATOM 786 C C . PRO A 1 106 ? 12.967 7.268 6.897 1.00 91.69 106 PRO A C 1
ATOM 788 O O . PRO A 1 106 ? 12.913 8.399 7.373 1.00 91.69 106 PRO A O 1
ATOM 791 N N . ASP A 1 107 ? 12.271 6.915 5.814 1.00 93.00 107 ASP A N 1
ATOM 792 C CA . ASP A 1 107 ? 11.425 7.835 5.057 1.00 93.00 107 ASP A CA 1
ATOM 793 C C . ASP A 1 107 ? 10.004 7.956 5.635 1.00 93.00 107 ASP A C 1
ATOM 795 O O . ASP A 1 107 ? 9.245 8.818 5.195 1.00 93.00 107 ASP A O 1
ATOM 799 N N . HIS A 1 108 ? 9.627 7.134 6.630 1.00 93.50 108 HIS A N 1
ATOM 800 C CA . HIS A 1 108 ? 8.262 7.097 7.174 1.00 93.50 108 HIS A CA 1
ATOM 801 C C . HIS A 1 108 ? 7.801 8.459 7.701 1.00 93.50 108 HIS A C 1
ATOM 803 O O . HIS A 1 108 ? 6.665 8.867 7.463 1.00 93.50 108 HIS A O 1
ATOM 809 N N . ALA A 1 109 ? 8.698 9.202 8.356 1.00 93.06 109 ALA A N 1
ATOM 810 C CA . ALA A 1 109 ? 8.400 10.519 8.918 1.00 93.06 109 ALA A CA 1
ATOM 811 C C . ALA A 1 109 ? 7.973 11.557 7.860 1.00 93.06 109 ALA A C 1
ATOM 813 O O . ALA A 1 109 ? 7.304 12.530 8.196 1.00 93.06 109 ALA A O 1
ATOM 814 N N . GLY A 1 110 ? 8.350 11.356 6.593 1.00 92.62 110 GLY A N 1
ATOM 815 C CA . GLY A 1 110 ? 7.948 12.203 5.469 1.00 92.62 110 GLY A CA 1
ATOM 816 C C . GLY A 1 110 ? 6.654 11.760 4.783 1.00 92.62 110 GLY A C 1
ATOM 817 O O . GLY A 1 110 ? 6.299 12.321 3.749 1.00 92.62 110 GLY A O 1
ATOM 818 N N . THR A 1 111 ? 5.971 10.743 5.310 1.00 94.12 111 THR A N 1
ATOM 819 C CA . THR A 1 111 ? 4.758 10.177 4.712 1.00 94.12 111 THR A CA 1
ATOM 820 C C . THR A 1 111 ? 3.513 10.495 5.533 1.00 94.12 111 THR A C 1
ATOM 822 O O . THR A 1 111 ? 3.577 10.803 6.721 1.00 94.12 111 THR A O 1
ATOM 825 N N . SER A 1 112 ? 2.354 10.416 4.886 1.00 91.56 112 SER A N 1
ATOM 826 C CA . SER A 1 112 ? 1.056 10.521 5.538 1.00 91.56 112 SER A CA 1
ATOM 827 C C . SER A 1 112 ? 0.089 9.542 4.885 1.00 91.56 112 SER A C 1
ATOM 829 O O . SER A 1 112 ? 0.201 9.250 3.694 1.00 91.56 112 SER A O 1
ATOM 831 N N . LEU A 1 113 ? -0.851 9.032 5.675 1.00 91.62 113 LEU A N 1
ATOM 832 C CA . LEU A 1 113 ? -1.942 8.189 5.213 1.00 91.62 113 LEU A CA 1
ATOM 833 C C . LEU A 1 113 ? -3.256 8.865 5.582 1.00 91.62 113 LEU A C 1
ATOM 835 O O . LEU A 1 113 ? -3.428 9.319 6.712 1.00 91.62 113 LEU A O 1
ATOM 839 N N . THR A 1 114 ? -4.190 8.868 4.639 1.00 90.50 114 THR A N 1
ATOM 840 C CA . THR A 1 114 ? -5.540 9.397 4.824 1.00 90.50 114 THR A CA 1
ATOM 841 C C . THR A 1 114 ? -6.537 8.324 4.416 1.00 90.50 114 THR A C 1
ATOM 843 O O . THR A 1 114 ? -6.342 7.642 3.413 1.00 90.50 114 THR A O 1
ATOM 846 N N . LEU A 1 115 ? -7.617 8.192 5.181 1.00 87.31 115 LEU A N 1
ATOM 847 C CA . LEU A 1 115 ? -8.780 7.398 4.803 1.00 87.31 115 LEU A CA 1
ATOM 848 C C . LEU A 1 115 ? -9.953 8.339 4.569 1.00 87.31 115 LEU A C 1
ATOM 850 O O . LEU A 1 115 ? -10.266 9.174 5.416 1.00 87.31 115 LEU A O 1
ATOM 854 N N . ALA A 1 116 ? -10.595 8.192 3.418 1.00 86.31 116 ALA A N 1
ATOM 855 C CA . ALA A 1 116 ? -11.805 8.916 3.073 1.00 86.31 116 ALA A CA 1
ATOM 856 C C . ALA A 1 116 ? -12.952 7.919 2.921 1.00 86.31 116 ALA A C 1
ATOM 858 O O . ALA A 1 116 ? -12.771 6.827 2.376 1.00 86.31 116 ALA A O 1
ATOM 859 N N . ALA A 1 117 ? -14.140 8.298 3.390 1.00 81.56 117 ALA A N 1
ATOM 860 C CA . ALA A 1 117 ? -15.346 7.569 3.037 1.00 81.56 117 ALA A CA 1
ATOM 861 C C . ALA A 1 117 ? -15.514 7.632 1.514 1.00 81.56 117 ALA A C 1
ATOM 863 O O . ALA A 1 117 ? -15.385 8.704 0.917 1.00 81.56 117 ALA A O 1
ATOM 864 N N . GLY A 1 118 ? -15.800 6.491 0.884 1.00 76.12 118 GLY A N 1
ATOM 865 C CA . GLY A 1 118 ? -16.208 6.496 -0.516 1.00 76.12 118 GLY A CA 1
ATOM 866 C C . GLY A 1 118 ? -17.427 7.402 -0.665 1.00 76.12 118 GLY A C 1
ATOM 867 O O . GLY A 1 118 ? -18.309 7.385 0.196 1.00 76.12 118 GLY A O 1
ATOM 868 N N . SER A 1 119 ? -17.473 8.205 -1.727 1.00 66.12 119 SER A N 1
ATOM 869 C CA . SER A 1 119 ? -18.646 8.997 -2.095 1.00 66.12 119 SER A CA 1
ATOM 870 C C . SER A 1 119 ? -19.783 8.056 -2.503 1.00 66.12 119 SER A C 1
ATOM 872 O O . SER A 1 119 ? -20.101 7.877 -3.677 1.00 66.12 119 SER A O 1
ATOM 874 N N . GLY A 1 120 ? -20.387 7.402 -1.514 1.00 51.59 120 GLY A N 1
ATOM 875 C CA . GLY A 1 120 ? -21.631 6.680 -1.671 1.00 51.59 120 GLY A CA 1
ATOM 876 C C . GLY A 1 120 ? -22.686 7.699 -2.053 1.00 51.59 120 GLY A C 1
ATOM 877 O O . GLY A 1 120 ? -23.149 8.463 -1.211 1.00 51.59 120 GLY A O 1
ATOM 878 N N . SER A 1 121 ? -23.024 7.740 -3.338 1.00 51.16 121 SER A N 1
ATOM 879 C CA . SER A 1 121 ? -24.288 8.317 -3.776 1.00 51.16 121 SER A CA 1
ATOM 880 C C . SER A 1 121 ? -25.368 7.403 -3.199 1.00 51.16 121 SER A C 1
ATOM 882 O O . SER A 1 121 ? -25.612 6.330 -3.750 1.00 51.16 121 SER A O 1
ATOM 884 N N . GLY A 1 122 ? -25.868 7.749 -2.013 1.00 39.72 122 GLY A N 1
ATOM 885 C CA . GLY A 1 122 ? -27.064 7.141 -1.433 1.00 39.72 122 GLY A CA 1
ATOM 886 C C . GLY A 1 122 ? -28.311 7.591 -2.172 1.00 39.72 122 GLY A C 1
ATOM 887 O O . GLY A 1 122 ? -28.313 8.746 -2.656 1.00 39.72 122 GLY A O 1
#

Sequence (122 aa):
MADQGSPPPPQWRPLPTFPGLPQLFVAAVFGRSTAASTSSSLPAAAASYTIHVTDLATVWTESLDKKGILKRSLVEETSIDLIDADAEQWSVFLAKLGAAFDPGSPDHAGTSLTLAAGSGSG

Secondary st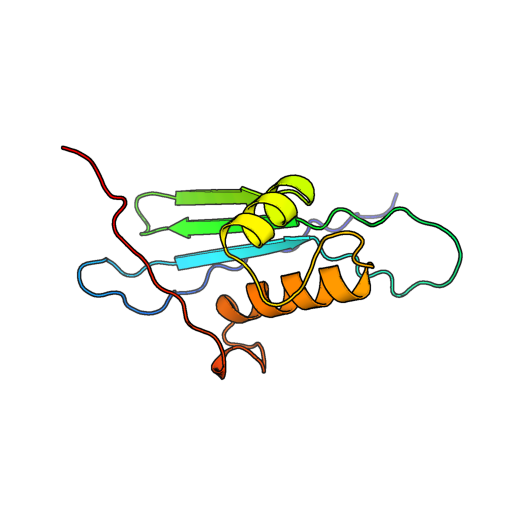ructure (DSSP, 8-state):
-----PPPPP--EEPPP-TTSPPPEEEEEEE-----S--S-------EEEEEEE-SS-EEEEEE-HHHHHHHHHHTT-SS--TT--HHHHHHHHHHHHHTT-TTSTTGGG------------

Radius of gyration: 16.64 Å; chains: 1; bounding box: 52×44×35 Å